Protein AF-A0A954ZC46-F1 (afdb_monomer_lite)

Structure (mmCIF, N/CA/C/O backbone):
data_AF-A0A954ZC46-F1
#
_entry.id   AF-A0A954ZC46-F1
#
loop_
_atom_site.group_PDB
_atom_site.id
_atom_site.type_symbol
_atom_site.label_atom_id
_atom_site.label_alt_id
_atom_site.label_comp_id
_atom_site.label_asym_id
_atom_site.label_entity_id
_atom_site.label_seq_id
_atom_site.pdbx_PDB_ins_code
_atom_site.Cartn_x
_atom_site.Cartn_y
_atom_site.Cartn_z
_atom_site.occupancy
_atom_site.B_iso_or_equiv
_atom_site.auth_seq_id
_atom_site.auth_comp_id
_atom_site.auth_asym_id
_atom_site.auth_atom_id
_atom_site.pdbx_PDB_model_num
ATOM 1 N N . SER A 1 1 ? -2.933 6.447 15.641 1.00 69.44 1 SER A N 1
ATOM 2 C CA . SER A 1 1 ? -3.327 5.613 14.497 1.00 69.44 1 SER A CA 1
ATOM 3 C C . SER A 1 1 ? -2.127 5.515 13.585 1.00 69.44 1 SER A C 1
ATOM 5 O O . SER A 1 1 ? -1.429 6.509 13.427 1.00 69.44 1 SER A O 1
ATOM 7 N N . SER A 1 2 ? -1.839 4.329 13.065 1.00 90.62 2 SER A N 1
ATOM 8 C CA . SER A 1 2 ? -0.965 4.179 11.901 1.00 90.62 2 SER A CA 1
ATOM 9 C C . SER A 1 2 ? -1.807 4.368 10.644 1.00 90.62 2 SER A C 1
ATOM 11 O O . SER A 1 2 ? -3.013 4.121 10.655 1.00 90.62 2 SER A O 1
ATOM 13 N N . THR A 1 3 ? -1.190 4.833 9.570 1.00 95.44 3 THR A N 1
ATOM 14 C CA . THR A 1 3 ? -1.801 4.882 8.240 1.00 95.44 3 THR A CA 1
ATOM 15 C C . THR A 1 3 ? -1.280 3.748 7.366 1.00 95.44 3 THR A C 1
ATOM 17 O O . THR A 1 3 ? -0.309 3.064 7.710 1.00 95.44 3 THR A O 1
ATOM 20 N N . VAL A 1 4 ? -1.914 3.549 6.212 1.00 94.62 4 VAL A N 1
ATOM 21 C CA . VAL A 1 4 ? -1.390 2.647 5.180 1.00 94.62 4 VAL A CA 1
ATOM 22 C C . VAL A 1 4 ? 0.004 3.091 4.743 1.00 94.62 4 VAL A C 1
ATOM 24 O O . VAL A 1 4 ? 0.895 2.253 4.621 1.00 94.62 4 VAL A O 1
ATOM 27 N N . GLU A 1 5 ? 0.228 4.396 4.582 1.00 93.75 5 GLU A N 1
ATOM 28 C CA . GLU A 1 5 ? 1.549 4.934 4.256 1.00 93.75 5 GLU A CA 1
ATOM 29 C C . GLU A 1 5 ? 2.614 4.520 5.285 1.00 93.75 5 GLU A C 1
ATOM 31 O O . GLU A 1 5 ? 3.659 3.987 4.903 1.00 93.75 5 GLU A O 1
ATOM 36 N N . ASP A 1 6 ? 2.332 4.682 6.582 1.00 93.81 6 ASP A N 1
ATOM 37 C CA . ASP A 1 6 ? 3.264 4.321 7.660 1.00 93.81 6 ASP A CA 1
ATOM 38 C C . ASP A 1 6 ? 3.647 2.837 7.620 1.00 93.81 6 ASP A C 1
ATOM 40 O O . ASP A 1 6 ? 4.811 2.470 7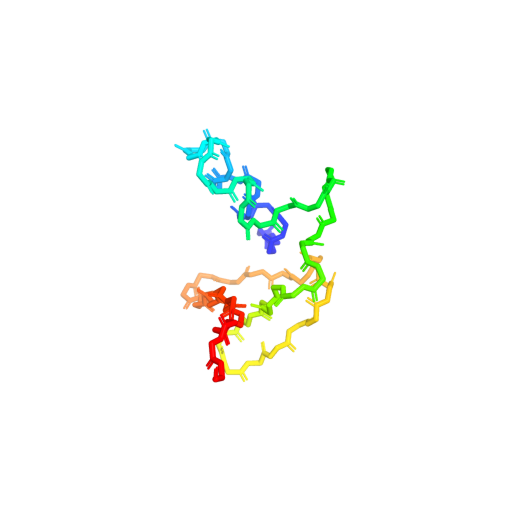.841 1.00 93.81 6 ASP A O 1
ATOM 44 N N . LEU A 1 7 ? 2.672 1.967 7.328 1.00 93.12 7 LEU A N 1
ATOM 45 C CA . LEU A 1 7 ? 2.912 0.534 7.202 1.00 93.12 7 LEU A CA 1
ATOM 46 C C . LEU A 1 7 ? 3.811 0.236 6.002 1.00 93.12 7 LEU A C 1
ATOM 48 O O . LEU A 1 7 ? 4.815 -0.463 6.153 1.00 93.12 7 LEU A O 1
ATOM 52 N N . LEU A 1 8 ? 3.493 0.782 4.826 1.00 92.50 8 LEU A N 1
ATOM 53 C CA . LEU A 1 8 ? 4.265 0.536 3.608 1.00 92.50 8 LEU A CA 1
ATOM 54 C C . LEU A 1 8 ? 5.699 1.069 3.730 1.00 92.50 8 LEU A C 1
ATOM 56 O O . LEU A 1 8 ? 6.641 0.382 3.342 1.00 92.50 8 LEU A O 1
ATOM 60 N N . GLN A 1 9 ? 5.896 2.239 4.341 1.00 91.88 9 GLN A N 1
ATOM 61 C CA . GLN A 1 9 ? 7.232 2.766 4.641 1.00 91.88 9 GLN A CA 1
ATOM 62 C C . GLN A 1 9 ? 7.995 1.880 5.641 1.00 91.88 9 GLN A C 1
ATOM 64 O O .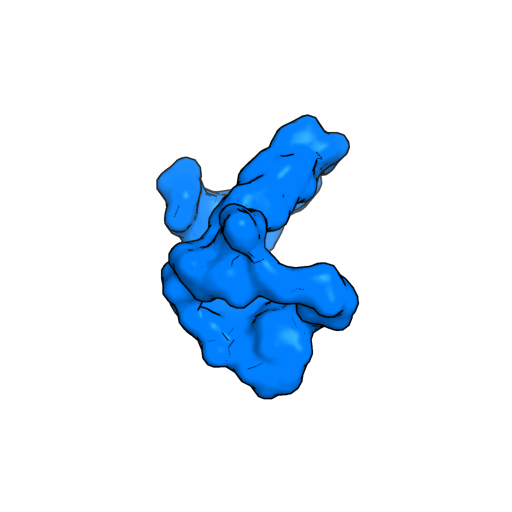 GLN A 1 9 ? 9.220 1.747 5.584 1.00 91.88 9 GLN A O 1
ATOM 69 N N . THR A 1 10 ? 7.294 1.255 6.587 1.00 92.19 10 THR A N 1
ATOM 70 C CA . THR A 1 10 ? 7.903 0.317 7.540 1.00 92.19 10 THR A CA 1
ATOM 71 C C . THR A 1 10 ? 8.317 -0.989 6.863 1.00 92.19 10 THR A C 1
ATOM 73 O O . THR A 1 10 ? 9.416 -1.481 7.124 1.00 92.19 10 THR A O 1
ATOM 76 N N . LEU A 1 11 ? 7.497 -1.510 5.947 1.00 90.81 11 LEU A N 1
ATOM 77 C CA . LEU A 1 11 ? 7.830 -2.679 5.130 1.00 90.81 11 LEU A CA 1
ATOM 78 C C . LEU A 1 11 ? 9.006 -2.400 4.186 1.00 90.81 11 LEU A C 1
ATOM 80 O O . LEU A 1 11 ? 9.935 -3.203 4.141 1.00 90.81 11 LEU A O 1
ATOM 84 N N . ALA A 1 12 ? 9.026 -1.233 3.539 1.00 90.31 12 ALA A N 1
ATOM 85 C CA . ALA A 1 12 ? 10.142 -0.760 2.720 1.00 90.31 12 ALA A CA 1
ATOM 86 C C . ALA A 1 12 ? 11.465 -0.744 3.500 1.00 90.31 12 ALA A C 1
ATOM 88 O O . ALA A 1 12 ? 12.458 -1.327 3.077 1.00 90.31 12 ALA A O 1
ATOM 89 N N . ARG A 1 13 ? 11.474 -0.174 4.713 1.00 91.31 13 ARG A N 1
ATOM 90 C CA . ARG A 1 13 ? 12.673 -0.164 5.574 1.00 91.31 13 ARG A CA 1
ATOM 91 C C . ARG A 1 13 ? 13.143 -1.564 5.974 1.00 91.31 13 ARG A C 1
ATOM 93 O O . ARG A 1 13 ? 14.336 -1.765 6.183 1.00 91.31 13 ARG A O 1
ATOM 100 N N . ARG A 1 14 ? 12.220 -2.521 6.099 1.00 92.12 14 ARG A N 1
ATOM 101 C CA . ARG A 1 14 ? 12.529 -3.912 6.457 1.00 92.12 14 ARG A CA 1
ATOM 102 C C . ARG A 1 14 ? 12.993 -4.744 5.253 1.00 92.12 14 ARG A C 1
ATOM 104 O O . ARG A 1 14 ? 13.775 -5.672 5.445 1.00 92.12 14 ARG A O 1
ATOM 111 N N . HIS A 1 15 ? 12.543 -4.406 4.043 1.00 88.81 15 HIS A N 1
ATOM 112 C CA . HIS A 1 15 ? 12.778 -5.157 2.802 1.00 88.81 15 HIS A CA 1
ATOM 113 C C . HIS A 1 15 ? 13.158 -4.238 1.616 1.00 88.81 15 HIS A C 1
ATOM 115 O O . HIS A 1 15 ? 12.471 -4.233 0.595 1.00 88.81 15 HIS A O 1
ATOM 121 N N . PRO A 1 16 ? 14.254 -3.465 1.708 1.00 79.69 16 PRO A N 1
ATOM 122 C CA . PRO A 1 16 ? 14.466 -2.281 0.869 1.00 79.69 16 PRO A CA 1
ATOM 123 C C . PRO A 1 16 ? 14.605 -2.545 -0.634 1.00 79.69 16 PRO A C 1
ATOM 125 O O . PRO A 1 16 ? 14.086 -1.777 -1.431 1.00 79.69 16 PRO A O 1
ATOM 128 N N . SER A 1 17 ? 15.284 -3.610 -1.065 1.00 78.81 17 SER A N 1
ATOM 129 C CA . SER A 1 17 ? 15.549 -3.815 -2.499 1.00 78.81 17 SER A CA 1
ATOM 130 C C . SER A 1 17 ? 14.367 -4.404 -3.269 1.00 78.81 17 SER A C 1
ATOM 132 O O . SER A 1 17 ? 14.133 -4.031 -4.414 1.00 78.81 17 SER A O 1
ATOM 134 N N . GLU A 1 18 ? 13.639 -5.340 -2.663 1.00 82.44 18 GLU A N 1
ATOM 135 C CA . GLU A 1 18 ? 12.558 -6.071 -3.335 1.00 82.44 18 GLU A CA 1
ATOM 136 C C . GLU A 1 18 ? 11.217 -5.357 -3.173 1.00 82.44 18 GLU A C 1
ATOM 138 O O . GLU A 1 18 ? 10.443 -5.269 -4.121 1.00 82.44 18 GLU A O 1
ATOM 143 N N . PHE A 1 19 ? 10.947 -4.795 -1.992 1.00 87.50 19 PHE A N 1
ATOM 144 C CA . PHE A 1 19 ? 9.678 -4.125 -1.738 1.00 87.50 19 PHE A CA 1
ATOM 145 C C . PHE A 1 19 ? 9.573 -2.821 -2.530 1.00 87.50 19 PHE A C 1
ATOM 147 O O . PHE A 1 19 ? 8.580 -2.605 -3.223 1.00 87.50 19 PHE A O 1
ATOM 154 N N . ASP A 1 20 ? 10.613 -1.982 -2.503 1.00 87.56 20 ASP A N 1
ATOM 155 C CA . ASP A 1 20 ? 10.549 -0.674 -3.158 1.00 87.56 20 ASP A CA 1
ATOM 156 C C . ASP A 1 20 ? 10.366 -0.797 -4.670 1.00 87.56 20 ASP A C 1
ATOM 158 O O . ASP A 1 20 ? 9.531 -0.096 -5.239 1.00 87.56 20 ASP A O 1
ATOM 162 N N . ALA A 1 21 ? 11.068 -1.741 -5.306 1.00 87.44 21 ALA A N 1
ATOM 163 C CA . ALA A 1 21 ? 10.988 -1.975 -6.748 1.00 87.44 21 ALA A CA 1
ATOM 164 C C . ALA A 1 21 ? 9.591 -2.420 -7.224 1.00 87.44 21 ALA A C 1
ATOM 166 O O . ALA A 1 21 ? 9.249 -2.229 -8.392 1.00 87.44 21 ALA A O 1
ATOM 167 N N . HIS A 1 22 ? 8.788 -3.011 -6.334 1.00 88.38 22 HIS A N 1
ATOM 168 C CA . HIS A 1 22 ? 7.464 -3.549 -6.649 1.00 88.38 22 HIS A CA 1
ATOM 169 C C . HIS A 1 22 ? 6.302 -2.736 -6.072 1.00 88.38 22 HIS A C 1
ATOM 171 O O . HIS A 1 22 ? 5.151 -3.017 -6.409 1.00 88.38 22 HIS A O 1
ATOM 177 N N . VAL A 1 23 ? 6.576 -1.733 -5.235 1.00 91.56 23 VAL A N 1
ATOM 178 C CA . VAL A 1 23 ? 5.539 -0.937 -4.564 1.00 91.56 23 VAL A CA 1
ATOM 179 C C . VAL A 1 23 ? 5.608 0.534 -4.948 1.00 91.56 23 VAL A C 1
ATOM 181 O O . VAL A 1 23 ? 4.567 1.127 -5.237 1.00 91.56 23 VAL A O 1
ATOM 184 N N . TRP A 1 24 ? 6.803 1.126 -5.012 1.00 90.69 24 TRP A N 1
ATOM 185 C CA . TRP A 1 24 ? 6.968 2.567 -5.193 1.00 90.69 24 TRP A CA 1
ATOM 186 C C . TRP A 1 24 ? 7.434 2.924 -6.603 1.00 90.69 24 TRP A C 1
ATOM 188 O O . TRP A 1 24 ? 8.394 2.379 -7.136 1.00 90.69 24 TRP A O 1
ATOM 198 N N . ARG A 1 25 ? 6.779 3.920 -7.199 1.00 90.62 25 ARG A N 1
ATOM 199 C CA . ARG A 1 25 ? 7.268 4.612 -8.398 1.00 90.62 25 ARG A CA 1
ATOM 200 C C . ARG A 1 25 ? 8.272 5.706 -8.036 1.00 90.62 25 ARG A C 1
ATOM 202 O O . ARG A 1 25 ? 9.246 5.929 -8.750 1.00 90.62 25 ARG A O 1
ATOM 209 N N . ALA A 1 26 ? 7.964 6.430 -6.967 1.00 86.62 26 ALA A N 1
ATOM 210 C CA . ALA A 1 26 ? 8.728 7.534 -6.402 1.00 86.62 26 ALA A CA 1
ATOM 211 C C . ALA A 1 26 ? 8.410 7.611 -4.895 1.00 86.62 26 ALA A C 1
ATOM 213 O O . ALA A 1 26 ? 7.444 6.979 -4.457 1.00 86.62 26 ALA A O 1
ATOM 214 N N . PRO A 1 27 ? 9.170 8.373 -4.088 1.00 81.75 27 PRO A N 1
ATOM 215 C CA . PRO A 1 27 ? 8.872 8.529 -2.665 1.00 81.75 27 PRO A CA 1
ATOM 216 C C . PRO A 1 27 ? 7.418 8.972 -2.43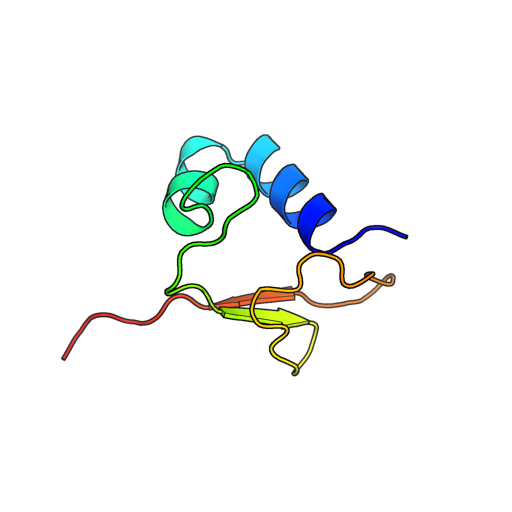4 1.00 81.75 27 PRO A C 1
ATOM 218 O O . PRO A 1 27 ? 6.995 10.000 -2.962 1.00 81.75 27 PRO A O 1
ATOM 221 N N . GLY A 1 28 ? 6.649 8.171 -1.688 1.00 78.56 28 GLY A N 1
ATOM 222 C CA . GLY A 1 28 ? 5.231 8.424 -1.392 1.00 78.56 28 GLY A CA 1
ATOM 223 C C . GLY A 1 28 ? 4.257 8.172 -2.553 1.00 78.56 28 GLY A C 1
ATOM 224 O O . GLY A 1 28 ? 3.061 8.401 -2.408 1.00 78.56 28 GLY A O 1
ATOM 225 N N . GLN A 1 29 ? 4.731 7.694 -3.709 1.00 88.69 29 GLN A N 1
ATOM 226 C CA . GLN A 1 29 ? 3.893 7.422 -4.878 1.00 88.69 29 GLN A CA 1
ATOM 227 C C . GLN A 1 29 ? 3.939 5.940 -5.249 1.00 88.69 29 GLN A C 1
ATOM 229 O O . GLN A 1 29 ? 4.983 5.431 -5.664 1.00 88.69 29 GLN A O 1
ATOM 234 N N . LEU A 1 30 ? 2.795 5.259 -5.156 1.00 91.50 30 LEU A N 1
ATOM 235 C CA . LEU A 1 30 ? 2.669 3.861 -5.568 1.00 91.50 30 LEU A CA 1
ATOM 236 C C . LEU A 1 30 ? 2.920 3.670 -7.068 1.00 91.50 30 LEU A C 1
ATOM 238 O O . LEU A 1 30 ? 2.689 4.569 -7.886 1.00 91.50 30 LEU A O 1
ATOM 242 N N . LEU A 1 31 ? 3.339 2.4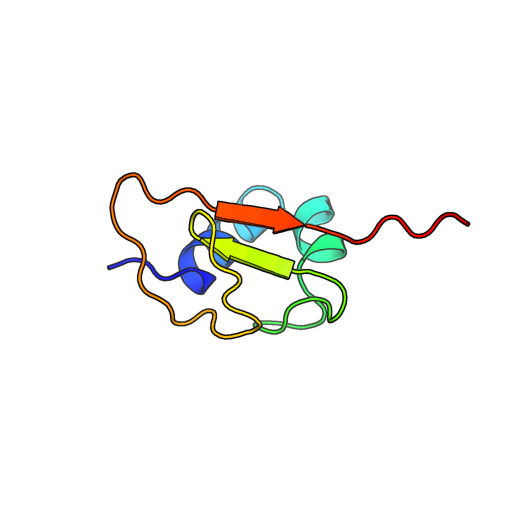61 -7.442 1.00 91.88 31 LEU A N 1
ATOM 243 C CA . LEU A 1 31 ? 3.258 2.016 -8.827 1.00 91.88 31 LEU A CA 1
ATOM 244 C C . LEU A 1 31 ? 1.799 2.109 -9.307 1.00 91.88 31 LEU A C 1
ATOM 246 O O . LEU A 1 31 ? 0.917 1.577 -8.639 1.00 91.88 31 LEU A O 1
ATOM 250 N N . PRO A 1 32 ? 1.521 2.71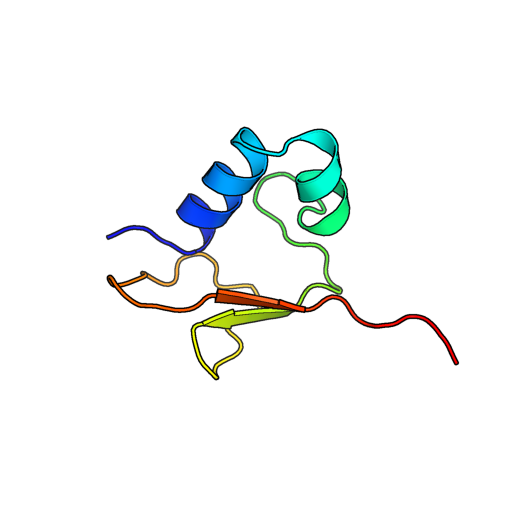5 -10.479 1.00 89.25 32 PRO A N 1
ATOM 251 C CA . PRO A 1 32 ? 0.150 2.870 -10.980 1.00 89.25 32 PRO A CA 1
ATOM 252 C C . PRO A 1 32 ? -0.598 1.550 -11.189 1.00 89.25 32 PRO A C 1
ATOM 254 O O . PRO A 1 32 ? -1.822 1.530 -11.241 1.00 89.25 32 PRO A O 1
ATOM 257 N N . SER A 1 33 ? 0.146 0.459 -11.364 1.00 89.38 33 SER A N 1
ATOM 258 C CA . SER A 1 33 ? -0.388 -0.889 -11.507 1.00 89.38 33 SER A CA 1
ATOM 259 C C . SER A 1 33 ? -0.745 -1.537 -10.171 1.00 89.38 33 SER A C 1
ATOM 261 O O . SER A 1 33 ? -1.448 -2.536 -10.173 1.00 89.38 33 SER A O 1
ATOM 263 N N . LEU A 1 34 ? -0.243 -1.033 -9.044 1.00 91.25 34 LEU A N 1
ATOM 264 C CA . LEU A 1 34 ? -0.460 -1.646 -7.742 1.00 91.25 34 LEU A CA 1
ATOM 265 C C . LEU A 1 34 ? -1.833 -1.251 -7.193 1.00 91.25 34 LEU A C 1
ATOM 267 O O . LEU A 1 34 ? -2.141 -0.069 -7.062 1.00 91.25 34 LEU A O 1
ATOM 271 N N . MET A 1 35 ? -2.635 -2.245 -6.826 1.00 92.25 35 MET A N 1
ATOM 272 C CA . MET A 1 35 ? -3.875 -2.034 -6.089 1.00 92.25 35 MET A CA 1
ATOM 273 C C . MET A 1 35 ? -3.647 -2.335 -4.609 1.00 92.25 35 MET A C 1
ATOM 275 O O . MET A 1 35 ? -3.113 -3.389 -4.261 1.00 92.25 35 MET A O 1
ATOM 279 N N . VAL A 1 36 ? -4.078 -1.413 -3.748 1.00 93.94 36 VAL A N 1
ATOM 280 C CA . VAL A 1 36 ? -4.041 -1.575 -2.292 1.00 93.94 36 VAL A CA 1
ATOM 281 C C . VAL A 1 36 ? -5.459 -1.746 -1.772 1.00 93.94 36 VAL A C 1
ATOM 283 O O . VAL A 1 36 ? -6.327 -0.909 -2.039 1.00 93.94 36 VAL A O 1
ATOM 286 N N . CYS A 1 37 ? -5.681 -2.816 -1.014 1.00 94.50 37 CYS A N 1
ATOM 287 C CA . CYS A 1 37 ? -6.943 -3.080 -0.336 1.00 94.50 37 CYS A CA 1
ATOM 288 C C . CYS A 1 37 ? -6.740 -3.132 1.179 1.00 94.50 37 CYS A C 1
ATOM 290 O O . CYS A 1 37 ? -5.732 -3.659 1.649 1.00 94.50 37 CYS A O 1
ATOM 292 N N . VAL A 1 38 ? -7.717 -2.613 1.925 1.00 95.12 38 VAL A N 1
ATOM 293 C CA . VAL A 1 38 ? -7.843 -2.797 3.378 1.00 95.12 38 VAL A CA 1
ATOM 294 C C . VAL A 1 38 ? -9.131 -3.579 3.621 1.00 95.12 38 VAL A C 1
ATOM 296 O O . VAL A 1 38 ? -10.222 -3.080 3.323 1.00 95.12 38 VAL A O 1
ATOM 299 N N . GLY A 1 39 ? -9.001 -4.825 4.079 1.00 92.25 39 GLY A N 1
ATOM 300 C CA . GLY A 1 39 ? -10.063 -5.826 3.956 1.00 92.25 39 GLY A CA 1
ATOM 301 C C . GLY A 1 39 ? -10.493 -5.991 2.492 1.00 92.25 39 GLY A C 1
ATOM 302 O O . GLY A 1 39 ? -9.658 -6.035 1.588 1.00 92.25 39 GLY A O 1
ATOM 303 N N . ASP A 1 40 ? -11.802 -5.982 2.238 1.00 91.62 40 ASP A N 1
ATOM 304 C CA . ASP A 1 40 ? -12.372 -6.159 0.891 1.00 91.62 40 ASP A CA 1
ATOM 305 C C . ASP A 1 40 ? -12.492 -4.853 0.081 1.00 91.62 40 ASP A C 1
ATOM 307 O O . ASP A 1 40 ? -13.113 -4.819 -0.984 1.00 91.62 40 ASP A O 1
ATOM 311 N N . GLN A 1 41 ? -11.937 -3.744 0.581 1.00 93.25 41 GLN A N 1
ATOM 312 C CA . GLN A 1 41 ? -12.080 -2.429 -0.042 1.00 93.25 41 GLN A CA 1
ATOM 313 C C . GLN A 1 41 ? -10.771 -1.936 -0.645 1.00 93.25 41 GLN A C 1
ATOM 315 O O . GLN A 1 41 ? -9.803 -1.691 0.075 1.00 93.25 41 GLN A O 1
ATOM 320 N N . SER A 1 42 ? -10.781 -1.691 -1.957 1.00 93.25 42 SER A N 1
ATOM 321 C CA . SER A 1 42 ? -9.721 -0.928 -2.619 1.00 93.25 42 SER A CA 1
ATOM 322 C C . SER A 1 42 ? -9.766 0.531 -2.172 1.00 93.25 42 SER A C 1
ATOM 324 O O . SER A 1 42 ? -10.825 1.161 -2.177 1.00 93.25 42 SER A O 1
ATOM 326 N N . ILE A 1 43 ? -8.608 1.068 -1.795 1.00 93.00 43 ILE A N 1
ATOM 327 C CA . ILE A 1 43 ? -8.460 2.456 -1.327 1.00 93.00 43 ILE A CA 1
ATOM 328 C C . ILE A 1 43 ? -7.870 3.369 -2.408 1.00 93.00 43 ILE A C 1
ATOM 330 O O . ILE A 1 43 ? -7.639 4.557 -2.180 1.00 93.00 43 ILE A O 1
ATOM 334 N N . GLY A 1 44 ? -7.604 2.813 -3.594 1.00 88.12 44 GLY A N 1
ATOM 335 C CA . GLY A 1 44 ? -6.889 3.504 -4.660 1.00 88.12 44 GLY A CA 1
ATOM 336 C C . GLY A 1 44 ? -5.527 4.004 -4.175 1.00 88.12 44 GLY A C 1
ATOM 337 O O . GLY A 1 44 ? -4.704 3.220 -3.712 1.00 88.12 44 GLY A O 1
ATOM 338 N N . ASN A 1 45 ? -5.317 5.319 -4.271 1.00 85.31 45 ASN A N 1
ATOM 339 C CA . ASN A 1 45 ? -4.079 5.988 -3.861 1.00 85.31 45 ASN A CA 1
ATOM 340 C C . ASN A 1 45 ? -4.205 6.743 -2.525 1.00 85.31 45 ASN A C 1
ATOM 342 O O . ASN A 1 45 ? -3.306 7.509 -2.182 1.00 85.31 45 ASN A O 1
ATOM 346 N N . ASP A 1 46 ? -5.307 6.581 -1.784 1.00 90.56 46 ASP A N 1
ATOM 347 C CA . ASP A 1 46 ? -5.474 7.232 -0.482 1.00 90.56 46 ASP A CA 1
ATOM 348 C C . ASP A 1 46 ? -4.718 6.477 0.621 1.00 90.56 46 ASP A C 1
ATOM 350 O O . ASP A 1 46 ? -5.284 5.733 1.422 1.00 90.56 46 ASP A O 1
ATOM 354 N N . LEU A 1 47 ? -3.400 6.676 0.658 1.00 91.94 47 LEU A N 1
ATOM 355 C CA . LEU A 1 47 ? -2.524 6.071 1.665 1.00 91.94 47 LEU A CA 1
ATOM 356 C C . LEU A 1 47 ? -2.694 6.678 3.065 1.00 91.94 47 LEU A C 1
ATOM 358 O O . LEU A 1 47 ? -2.184 6.120 4.037 1.00 91.94 47 LEU A O 1
ATOM 362 N N . SER A 1 48 ? -3.427 7.791 3.175 1.00 93.81 48 SER A N 1
ATOM 363 C CA . SER A 1 48 ? -3.697 8.464 4.447 1.00 93.81 48 SER A CA 1
ATOM 364 C C . SER A 1 48 ? -4.767 7.759 5.286 1.00 93.81 48 SER A C 1
ATOM 366 O O . SER A 1 48 ? -4.971 8.106 6.454 1.00 93.81 48 SER A O 1
ATOM 368 N N . ARG A 1 49 ? -5.428 6.732 4.725 1.00 93.00 49 ARG A N 1
ATOM 369 C CA . ARG A 1 49 ? -6.391 5.896 5.445 1.00 93.00 49 ARG A CA 1
ATOM 370 C C . ARG A 1 49 ? -5.764 5.359 6.731 1.00 93.00 49 ARG A C 1
ATOM 372 O O . ARG A 1 49 ? -4.711 4.722 6.714 1.00 93.00 49 ARG A O 1
ATOM 379 N N . SER A 1 50 ? -6.441 5.618 7.847 1.00 95.19 50 SER A N 1
ATOM 380 C CA . SER A 1 50 ? -6.055 5.081 9.151 1.00 95.19 50 SER A CA 1
ATOM 381 C C . SER A 1 50 ? -6.315 3.580 9.220 1.00 95.19 50 SER A C 1
ATOM 383 O O . SER A 1 50 ? -7.326 3.101 8.707 1.00 95.19 50 SER A O 1
ATOM 385 N N . LEU A 1 51 ? -5.412 2.878 9.895 1.00 94.69 51 LEU A N 1
ATOM 386 C CA . LEU A 1 51 ? -5.497 1.459 10.203 1.00 94.69 51 LEU A CA 1
ATOM 387 C C . LEU A 1 51 ? -5.828 1.253 11.679 1.00 94.69 51 LEU A C 1
ATOM 389 O O . LEU A 1 51 ? -5.370 2.004 12.552 1.00 94.69 51 LEU A O 1
ATOM 393 N N . ALA A 1 52 ? -6.612 0.217 11.936 1.00 94.19 52 ALA A N 1
ATOM 394 C CA . ALA A 1 52 ? -6.899 -0.321 13.253 1.00 94.19 52 ALA A CA 1
ATOM 395 C C . ALA A 1 52 ? -6.202 -1.675 13.453 1.00 94.19 52 ALA A C 1
ATOM 397 O O . ALA A 1 52 ? -5.801 -2.349 12.503 1.00 94.19 52 ALA A O 1
ATOM 398 N N . ASP A 1 53 ? -6.068 -2.086 14.713 1.00 92.00 53 ASP A N 1
ATOM 399 C CA . ASP A 1 53 ? -5.542 -3.408 15.039 1.00 92.00 53 ASP A CA 1
ATOM 400 C C . ASP A 1 53 ? -6.450 -4.496 14.453 1.00 92.00 53 ASP A C 1
ATOM 402 O O . ASP A 1 53 ? -7.664 -4.493 14.662 1.00 92.00 53 ASP A O 1
ATOM 406 N N . GLY A 1 54 ? -5.840 -5.440 13.736 1.00 93.38 54 GLY A N 1
ATOM 407 C CA . GLY A 1 54 ? -6.550 -6.510 13.036 1.00 93.38 54 GLY A CA 1
ATOM 408 C C . GLY A 1 54 ? -6.938 -6.183 11.592 1.00 93.38 54 GLY A C 1
ATOM 409 O O . GLY A 1 54 ? -7.430 -7.081 10.915 1.00 93.38 54 GLY A O 1
ATOM 410 N N . ASP A 1 55 ? -6.689 -4.964 11.097 1.00 93.88 55 ASP A N 1
ATOM 411 C CA . ASP A 1 55 ? -6.868 -4.665 9.674 1.00 93.88 55 ASP A CA 1
ATOM 412 C C . ASP A 1 55 ? -5.899 -5.492 8.817 1.00 93.88 55 ASP A C 1
ATOM 414 O O . ASP A 1 55 ? -4.685 -5.520 9.044 1.00 93.88 55 ASP A O 1
ATOM 418 N N . GLU A 1 56 ? -6.443 -6.137 7.788 1.00 94.19 56 GLU A N 1
ATOM 419 C CA . GLU A 1 56 ? -5.673 -6.875 6.792 1.00 94.19 56 GLU A CA 1
ATOM 420 C C . GLU A 1 56 ? -5.406 -5.994 5.571 1.00 94.19 56 GLU A C 1
ATOM 422 O O . GLU A 1 56 ? -6.315 -5.338 5.053 1.00 94.19 56 GLU A O 1
ATOM 427 N N . ILE A 1 57 ? -4.158 -5.994 5.090 1.00 94.62 57 ILE A N 1
ATOM 428 C CA . ILE A 1 57 ? -3.766 -5.278 3.872 1.00 94.62 57 ILE A CA 1
ATOM 429 C C . ILE A 1 57 ? -3.373 -6.270 2.793 1.00 94.62 57 ILE A C 1
ATOM 431 O O . ILE A 1 57 ? -2.512 -7.126 3.001 1.00 94.62 57 ILE A O 1
ATOM 435 N N . LEU A 1 58 ? -3.957 -6.088 1.612 1.00 94.12 58 LEU A N 1
ATOM 436 C CA . LEU A 1 58 ? -3.604 -6.831 0.414 1.00 94.12 58 LEU A CA 1
ATOM 437 C C . LEU A 1 58 ? -2.982 -5.888 -0.621 1.00 94.12 58 LEU A C 1
ATOM 439 O O . LEU A 1 58 ? -3.562 -4.860 -0.974 1.00 94.12 58 LEU A O 1
ATOM 443 N N . LEU A 1 59 ? -1.804 -6.267 -1.119 1.00 92.38 59 LEU A N 1
ATOM 444 C CA . LEU A 1 59 ? -1.132 -5.621 -2.244 1.00 92.38 59 LEU A CA 1
ATOM 445 C C . LEU A 1 59 ? -1.268 -6.523 -3.466 1.00 92.38 59 LEU A C 1
ATOM 447 O O . LEU A 1 59 ? -0.761 -7.644 -3.470 1.00 92.38 59 LEU A O 1
ATOM 451 N N . VAL A 1 60 ? -1.956 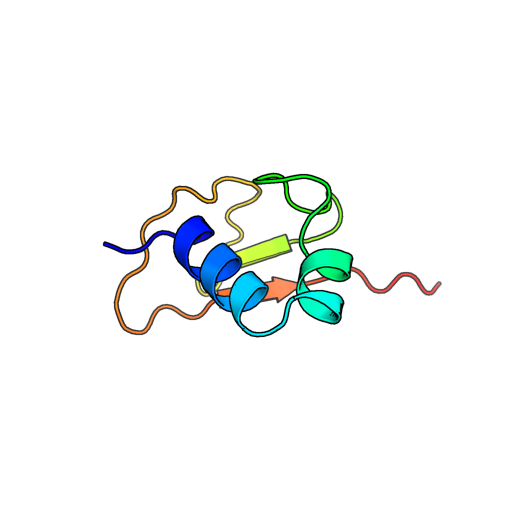-6.039 -4.496 1.00 90.50 60 VAL A N 1
ATOM 452 C CA . VAL A 1 60 ? -2.191 -6.798 -5.727 1.00 90.50 60 VAL A CA 1
ATOM 453 C C . VAL A 1 60 ? -1.451 -6.127 -6.872 1.00 90.50 60 VAL A C 1
ATOM 455 O O . VAL A 1 60 ? -1.745 -4.986 -7.231 1.00 90.50 60 VAL A O 1
ATOM 458 N N . SER A 1 61 ? -0.502 -6.848 -7.465 1.00 86.25 61 SER A N 1
ATOM 459 C CA . SER A 1 61 ? 0.076 -6.495 -8.757 1.00 86.25 61 SER A CA 1
ATOM 460 C C . SER A 1 61 ? -0.657 -7.253 -9.874 1.00 86.25 61 SER A C 1
ATOM 462 O O . SER A 1 61 ? -1.022 -8.419 -9.701 1.00 86.25 61 SER A O 1
ATOM 464 N N . PRO A 1 62 ? -0.923 -6.618 -11.025 1.00 78.81 62 PRO A N 1
ATOM 465 C CA . PRO A 1 62 ? -1.551 -7.286 -12.149 1.00 78.81 62 PRO A CA 1
ATOM 466 C C . PRO A 1 62 ? -0.603 -8.332 -12.732 1.00 78.81 62 PRO A C 1
ATOM 468 O O . PRO A 1 62 ? 0.604 -8.109 -12.849 1.00 78.81 62 PRO A O 1
ATOM 471 N N . VAL A 1 63 ? -1.167 -9.465 -13.149 1.00 75.69 63 VAL A N 1
ATOM 472 C CA . VAL A 1 63 ? -0.437 -10.480 -13.911 1.00 75.69 63 VAL A CA 1
ATOM 473 C C . VAL A 1 63 ? -0.369 -10.024 -15.367 1.00 75.69 63 VAL A C 1
ATOM 475 O O . VAL A 1 63 ? -1.361 -10.057 -16.092 1.00 75.69 63 VAL A O 1
ATOM 478 N N . SER A 1 64 ? 0.809 -9.585 -15.800 1.00 66.56 64 SER A N 1
ATOM 479 C CA . SER A 1 64 ? 1.095 -9.237 -17.195 1.00 66.56 64 SER A CA 1
ATOM 480 C C . SER A 1 64 ? 1.423 -10.506 -17.989 1.00 66.56 64 SER A C 1
ATOM 482 O O . SER A 1 64 ? 2.589 -10.817 -18.213 1.00 66.56 64 SER A O 1
ATOM 484 N N . GLY A 1 65 ? 0.409 -11.277 -18.373 1.00 56.06 65 GLY A N 1
ATOM 485 C CA . GLY A 1 65 ? 0.584 -12.479 -19.190 1.00 56.06 65 GLY A CA 1
ATOM 486 C C . GLY A 1 65 ? -0.714 -12.834 -19.898 1.00 56.06 65 GLY A C 1
ATOM 487 O O . GLY A 1 65 ? -1.626 -13.360 -19.265 1.00 56.06 65 GLY A O 1
ATOM 488 N N . GLY A 1 66 ? -0.798 -12.491 -21.182 1.00 46.91 66 GLY A N 1
ATOM 489 C CA . GLY A 1 66 ? -1.855 -12.912 -22.103 1.00 46.91 66 GLY A CA 1
ATOM 490 C C . GLY A 1 66 ? -1.287 -13.829 -23.170 1.00 46.91 66 GLY A C 1
ATOM 491 O O . GLY A 1 66 ? -0.095 -13.641 -23.508 1.00 46.91 66 GLY A O 1
#

Sequence (66 aa):
SSTVEDLLQTLARRHPSEFDAHVWRAPGQLLPSLMVCVGDQSIGNDLSRSLADGDEILLVSPVSGG

pLDDT: mean 88.42, std 8.81, range [46.91, 95.44]

Foldseek 3Di:
DDFLLNVLVVVCVVVVPPSCVQFPPDVLHGDQQKWKDFPPDTPRSPRRHDDDPPTDIDIDGDDPDD

Radius of gyration: 11.88 Å; chains: 1; bounding box: 28×21×37 Å

Secondary structure (DSSP, 8-state):
-EEHHHHHHHHHHHSHHHHHHHHEEETTEE-TT-EEEETTEE-TT-TT-EE-TT--EEEE------